Protein AF-A0A661Y245-F1 (afdb_monomer_lite)

Secondary structure (DSSP, 8-state):
---SS--HHHHHHHHHHHHHHHHHHHHTSPPPHHHHHHHHHHTGGGG----EEEEEEEEE-TTT-S-HHHHHHHHHHH-TT--HHHHHTTSB--SS-SEEEEEEHHHHHHHH-TTTGGGGTTPPSSSEEEEEEETTEEEEEEE-

pLDDT: mean 86.68, std 11.46, range [46.47, 98.06]

Radius of gyration: 24.62 Å; chains: 1; bounding box: 46×32×72 Å

Foldseek 3Di:
DPPPPDDPVVVVVVVVVVVVVVVVVVVVDDDDVVSVVVVCVVVVVVVPLPDWFKKFKAFQAVVVDVARQVLVVVLCVVCWQDDSVRCNVSGDDDPDDRTDDRHGLCRVCVVWNNCQVVLVPPDDAQTWDDQGQTPGGGMIMHTD

Sequence (144 aa):
MNLDHNDEIIKRRLAQKMKFLSNDIASLKEPTDEELRNYFKDHSEKYLTIYSYSLYQITFSPDKRENTFNDAVETLKRYPTASFEEMKDKGDKFPFSYFFDDVSANELGLQLVSKFPDALLNKEVNKWIGPIPSGFGHHLVYIT

Structure (mmCIF, N/CA/C/O backbone):
data_AF-A0A661Y245-F1
#
_entry.id   AF-A0A661Y245-F1
#
loop_
_atom_site.group_PDB
_atom_site.id
_atom_site.type_symbol
_atom_site.label_atom_id
_atom_site.label_alt_id
_atom_site.label_comp_id
_atom_site.label_asym_id
_atom_site.label_entity_id
_atom_site.label_seq_id
_atom_site.pdbx_PDB_ins_code
_atom_site.Cartn_x
_atom_site.Cartn_y
_atom_site.Cartn_z
_atom_site.occupancy
_atom_site.B_iso_or_equiv
_atom_site.auth_seq_id
_atom_site.auth_comp_id
_atom_site.auth_asym_id
_atom_site.auth_atom_id
_atom_site.pdbx_PDB_model_num
ATOM 1 N N . MET A 1 1 ? 26.135 -20.094 53.181 1.00 46.47 1 MET A N 1
ATOM 2 C CA . MET A 1 1 ? 26.087 -19.716 51.752 1.00 46.47 1 MET A CA 1
ATOM 3 C C . MET A 1 1 ? 24.768 -18.982 51.532 1.00 46.47 1 MET A C 1
ATOM 5 O O . MET A 1 1 ? 23.725 -19.617 51.602 1.00 46.47 1 MET A O 1
ATOM 9 N N . ASN A 1 2 ? 24.818 -17.649 51.410 1.00 49.22 2 ASN A N 1
ATOM 10 C CA . ASN A 1 2 ? 23.664 -16.741 51.278 1.00 49.22 2 ASN A CA 1
ATOM 11 C C . ASN A 1 2 ? 23.065 -16.819 49.864 1.00 49.22 2 ASN A C 1
ATOM 13 O O . ASN A 1 2 ? 23.409 -16.014 49.005 1.00 49.22 2 ASN A O 1
ATOM 17 N N . LEU A 1 3 ? 22.199 -17.801 49.618 1.00 54.25 3 LEU A N 1
ATOM 18 C CA . LEU A 1 3 ? 21.499 -17.975 48.336 1.00 54.25 3 LEU A CA 1
ATOM 19 C C . LEU A 1 3 ? 20.148 -17.234 48.264 1.00 54.25 3 LEU A C 1
ATOM 21 O O . LEU A 1 3 ? 19.485 -17.310 47.237 1.00 54.25 3 LEU A O 1
ATOM 25 N N . ASP A 1 4 ? 19.727 -16.529 49.323 1.00 56.44 4 ASP A N 1
ATOM 26 C CA . ASP A 1 4 ? 18.428 -15.829 49.362 1.00 56.44 4 ASP A CA 1
ATOM 27 C C . ASP A 1 4 ? 18.495 -14.349 48.931 1.00 56.44 4 ASP A C 1
ATOM 29 O O . ASP A 1 4 ? 17.464 -13.705 48.731 1.00 56.44 4 ASP A O 1
ATOM 33 N N . HIS A 1 5 ? 19.698 -13.800 48.742 1.00 53.19 5 HIS A N 1
ATOM 34 C CA . HIS A 1 5 ? 19.871 -12.418 48.321 1.00 53.19 5 HIS A CA 1
ATOM 35 C C . HIS A 1 5 ? 19.848 -12.348 46.792 1.00 53.19 5 HIS A C 1
ATOM 37 O O . HIS A 1 5 ? 20.787 -12.772 46.123 1.00 53.19 5 HIS A O 1
ATOM 43 N N . ASN A 1 6 ? 18.813 -11.698 46.251 1.00 55.75 6 ASN A N 1
ATOM 44 C CA . ASN A 1 6 ? 18.769 -11.187 44.875 1.00 55.75 6 ASN A CA 1
ATOM 45 C C . ASN A 1 6 ? 18.371 -12.163 43.744 1.00 55.75 6 ASN A C 1
ATOM 47 O O . ASN A 1 6 ? 18.755 -11.942 42.598 1.00 55.75 6 ASN A O 1
ATOM 51 N N . ASP A 1 7 ? 17.533 -13.170 44.009 1.00 73.56 7 ASP A N 1
ATOM 52 C CA . ASP A 1 7 ? 16.988 -14.015 42.934 1.00 73.56 7 ASP A CA 1
ATOM 53 C C . ASP A 1 7 ? 15.987 -13.233 42.048 1.00 73.56 7 ASP A C 1
ATOM 55 O O . ASP A 1 7 ? 14.835 -12.965 42.420 1.00 73.56 7 ASP A O 1
ATOM 59 N N . GLU A 1 8 ? 16.438 -12.841 40.853 1.00 75.69 8 GLU A N 1
ATOM 60 C CA . GLU A 1 8 ? 15.633 -12.147 39.841 1.00 75.69 8 GLU A CA 1
ATOM 61 C C . GLU A 1 8 ? 14.379 -12.928 39.434 1.00 75.69 8 GLU A C 1
ATOM 63 O O . GLU A 1 8 ? 13.351 -12.323 39.117 1.00 75.69 8 GLU A O 1
ATOM 68 N N . ILE A 1 9 ? 14.416 -14.264 39.472 1.00 75.94 9 ILE A N 1
ATOM 69 C CA . ILE A 1 9 ? 13.267 -15.098 39.115 1.00 75.94 9 ILE A CA 1
ATOM 70 C C . ILE A 1 9 ? 12.167 -14.934 40.163 1.00 75.94 9 ILE A C 1
ATOM 72 O O . ILE A 1 9 ? 10.995 -14.798 39.796 1.00 75.94 9 ILE A O 1
ATOM 76 N N . ILE A 1 10 ? 12.524 -14.890 41.451 1.00 78.56 10 ILE A N 1
ATOM 77 C CA . ILE A 1 10 ? 11.566 -14.658 42.541 1.00 78.56 10 ILE A CA 1
ATOM 78 C C . ILE A 1 10 ? 10.982 -13.246 42.447 1.00 78.56 10 ILE A C 1
ATOM 80 O O . ILE A 1 10 ? 9.759 -13.094 42.495 1.00 78.56 10 ILE A O 1
ATOM 84 N N . LYS A 1 11 ? 11.813 -12.222 42.214 1.00 78.81 11 LYS A N 1
ATOM 85 C CA . LYS A 1 11 ? 11.337 -10.838 42.028 1.00 78.81 11 LYS A CA 1
ATOM 86 C C . LYS A 1 11 ? 10.386 -10.707 40.838 1.00 78.81 11 LYS A C 1
ATOM 88 O O . LYS A 1 11 ? 9.326 -10.096 40.965 1.00 78.81 11 LYS A O 1
ATOM 93 N N . ARG A 1 12 ? 10.710 -11.331 39.701 1.00 80.75 12 ARG A N 1
ATOM 94 C CA . ARG A 1 12 ? 9.860 -11.333 38.499 1.00 80.75 12 ARG A CA 1
ATOM 95 C C . ARG A 1 12 ? 8.518 -12.022 38.746 1.00 80.75 12 ARG A C 1
ATOM 97 O O . ARG A 1 12 ? 7.485 -11.504 38.327 1.00 80.75 12 ARG A O 1
ATOM 104 N N . ARG A 1 13 ? 8.515 -13.163 39.443 1.00 81.88 13 ARG A N 1
ATOM 105 C CA . ARG A 1 13 ? 7.282 -13.891 39.797 1.00 81.88 13 ARG A CA 1
ATOM 106 C C . ARG A 1 13 ? 6.415 -13.106 40.781 1.00 81.88 13 ARG A C 1
ATOM 108 O O . ARG A 1 13 ? 5.196 -13.085 40.626 1.00 81.88 13 ARG A O 1
ATOM 115 N N . LEU A 1 14 ? 7.027 -12.433 41.755 1.00 81.56 14 LEU A N 1
ATOM 116 C CA . LEU A 1 14 ? 6.317 -11.570 42.698 1.00 81.56 14 LEU A CA 1
ATOM 117 C C . LEU A 1 14 ? 5.690 -10.364 41.982 1.00 81.56 14 LEU A C 1
ATOM 119 O O . LEU A 1 14 ? 4.509 -10.088 42.174 1.00 81.56 14 LEU A O 1
ATOM 123 N N . ALA A 1 15 ? 6.443 -9.707 41.094 1.00 80.56 15 ALA A N 1
ATOM 124 C CA . ALA A 1 15 ? 5.947 -8.604 40.275 1.00 80.56 15 ALA A CA 1
ATOM 125 C C . ALA A 1 15 ? 4.798 -9.040 39.348 1.00 80.56 15 ALA A C 1
ATOM 127 O O . ALA A 1 15 ? 3.801 -8.332 39.237 1.00 80.56 15 ALA A O 1
ATOM 128 N N . GLN A 1 16 ? 4.888 -10.224 38.729 1.00 78.94 16 GLN A N 1
ATOM 129 C CA . GLN A 1 16 ? 3.791 -10.789 37.935 1.00 78.94 16 GLN A CA 1
ATOM 130 C C . GLN A 1 16 ? 2.535 -11.049 38.775 1.00 78.94 16 GLN A C 1
ATOM 132 O O . GLN A 1 16 ? 1.448 -10.670 38.348 1.00 78.94 16 GLN A O 1
ATOM 137 N N . LYS A 1 17 ? 2.666 -11.643 39.971 1.00 82.88 17 LYS A N 1
ATOM 138 C CA . LYS A 1 17 ? 1.527 -11.854 40.881 1.00 82.88 17 LYS A CA 1
ATOM 139 C C . LYS A 1 17 ? 0.899 -10.538 41.337 1.00 82.88 17 LYS A C 1
ATOM 141 O O . LYS A 1 17 ? -0.321 -10.428 41.335 1.00 82.88 17 LYS A O 1
ATOM 146 N N . MET A 1 18 ? 1.710 -9.538 41.684 1.00 79.88 18 MET 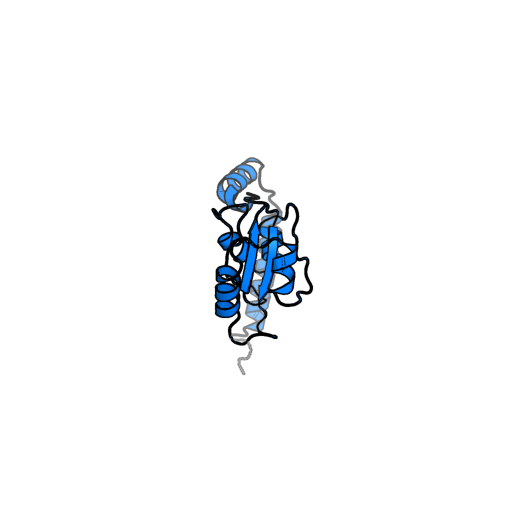A N 1
ATOM 147 C CA . MET A 1 18 ? 1.201 -8.204 42.018 1.00 79.88 18 MET A CA 1
ATOM 148 C C . MET A 1 18 ? 0.481 -7.555 40.836 1.00 79.88 18 MET A C 1
ATOM 150 O O . MET A 1 18 ? -0.588 -6.987 41.023 1.00 79.88 18 MET A O 1
ATOM 154 N N . LYS A 1 19 ? 1.017 -7.679 39.616 1.00 76.75 19 LYS A N 1
ATOM 155 C CA . LYS A 1 19 ? 0.364 -7.165 38.406 1.00 76.75 19 LYS A CA 1
ATOM 156 C C . LYS A 1 19 ? -0.977 -7.855 38.146 1.00 76.75 19 LYS A C 1
ATOM 158 O O . LYS A 1 19 ? -1.932 -7.186 37.776 1.00 76.75 19 LYS A O 1
ATOM 163 N N . PHE A 1 20 ? -1.061 -9.164 38.384 1.00 76.25 20 PHE A N 1
ATOM 164 C CA . PHE A 1 20 ? -2.303 -9.928 38.255 1.00 76.25 20 PHE A CA 1
ATOM 165 C C . PHE A 1 20 ? -3.366 -9.443 39.251 1.00 76.25 20 PHE A C 1
ATOM 167 O O . PHE A 1 20 ? -4.451 -9.049 38.843 1.00 76.25 20 PHE A O 1
ATOM 174 N N . LEU A 1 21 ? -3.009 -9.346 40.536 1.00 75.12 21 LEU A N 1
ATOM 175 C CA . LEU A 1 21 ? -3.901 -8.827 41.580 1.00 75.12 21 LEU A CA 1
ATOM 176 C C . LEU A 1 21 ? -4.330 -7.378 41.311 1.00 75.12 21 LEU A C 1
ATOM 178 O O . LEU A 1 21 ? -5.482 -7.025 41.529 1.00 75.12 21 LEU A O 1
ATOM 182 N N . SER A 1 22 ? -3.422 -6.535 40.814 1.00 71.12 22 SER A N 1
ATOM 183 C CA . SER A 1 22 ? -3.739 -5.150 40.457 1.00 71.12 22 SER A CA 1
ATOM 184 C C . SER A 1 22 ? -4.713 -5.058 39.282 1.00 71.12 22 SER A C 1
ATOM 186 O O . SER A 1 22 ? -5.572 -4.181 39.294 1.00 71.12 22 SER A O 1
ATOM 188 N N . ASN A 1 23 ? -4.585 -5.930 38.278 1.00 66.75 23 ASN A N 1
ATOM 189 C CA . ASN A 1 23 ? -5.503 -5.971 37.140 1.00 66.75 23 ASN A CA 1
ATOM 190 C C . ASN A 1 23 ? -6.899 -6.448 37.569 1.00 66.75 23 ASN A C 1
ATOM 192 O O . ASN A 1 23 ? -7.888 -5.837 37.171 1.00 66.75 23 ASN A O 1
ATOM 196 N N . ASP A 1 24 ? -6.978 -7.468 38.430 1.00 67.62 24 ASP A N 1
ATOM 197 C CA . ASP A 1 24 ? -8.249 -7.958 38.977 1.00 67.62 24 ASP A CA 1
ATOM 198 C C . ASP A 1 24 ? -8.937 -6.881 39.830 1.00 67.62 24 ASP A C 1
ATOM 200 O O . ASP A 1 24 ? -10.134 -6.642 39.688 1.00 67.62 24 ASP A O 1
ATOM 204 N N . ILE A 1 25 ? -8.180 -6.152 40.659 1.00 66.19 25 ILE A N 1
ATOM 205 C CA . ILE A 1 25 ? -8.728 -5.053 41.467 1.00 66.19 25 ILE A CA 1
ATOM 206 C C . ILE A 1 25 ? -9.183 -3.880 40.590 1.00 66.19 25 ILE A C 1
ATOM 208 O O . ILE A 1 25 ? -10.230 -3.294 40.853 1.00 66.19 25 ILE A O 1
ATOM 212 N N . ALA A 1 26 ? -8.438 -3.547 39.534 1.00 63.06 26 ALA A N 1
ATOM 213 C CA . ALA A 1 26 ? -8.845 -2.518 38.579 1.00 63.06 26 ALA A CA 1
ATOM 214 C C . ALA A 1 26 ? -10.128 -2.906 37.822 1.00 63.06 26 ALA A C 1
ATOM 216 O O . ALA A 1 26 ? -10.925 -2.032 37.498 1.00 63.06 26 ALA A O 1
ATOM 217 N N . SER A 1 27 ? -10.357 -4.204 37.593 1.00 63.44 27 SER A N 1
ATOM 218 C CA . SER A 1 27 ? -11.567 -4.714 36.934 1.00 63.44 27 SER A CA 1
ATOM 219 C C . SER A 1 27 ? -12.818 -4.732 37.825 1.00 63.44 27 SER A C 1
ATOM 221 O O . SER A 1 27 ? -13.923 -4.845 37.307 1.00 63.44 27 SER A O 1
ATOM 223 N N . LEU A 1 28 ? -12.675 -4.575 39.150 1.00 65.56 28 LEU A N 1
ATOM 224 C CA . LEU A 1 28 ? -13.811 -4.516 40.086 1.00 65.56 28 LEU A CA 1
ATOM 225 C C . LEU A 1 28 ? -14.632 -3.227 39.958 1.00 65.56 28 LEU A C 1
ATOM 227 O O . LEU A 1 28 ? -15.782 -3.192 40.395 1.00 65.56 28 LEU A O 1
ATOM 231 N N . LYS A 1 29 ? -14.044 -2.160 39.406 1.00 77.06 29 LYS A N 1
ATOM 232 C CA . LYS A 1 29 ? -14.738 -0.899 39.152 1.00 77.06 29 LYS A CA 1
ATOM 233 C C . LYS A 1 29 ? -14.900 -0.735 37.649 1.00 77.06 29 LYS A C 1
ATOM 235 O O . LYS A 1 29 ? -13.968 -0.312 36.968 1.00 77.06 29 LYS A O 1
ATOM 240 N N . GLU A 1 30 ? -16.087 -1.053 37.148 1.00 82.31 30 GLU A N 1
ATOM 241 C CA . GLU A 1 30 ? -16.416 -0.748 35.761 1.00 82.31 30 GLU A CA 1
ATOM 242 C C . GLU A 1 30 ? -16.347 0.771 35.527 1.00 82.31 30 GLU A C 1
ATOM 244 O O . GLU A 1 30 ? -16.798 1.546 36.383 1.00 82.31 30 GLU A O 1
ATOM 249 N N . PRO A 1 31 ? -15.760 1.219 34.403 1.00 84.06 31 PRO A N 1
ATOM 250 C CA . PRO A 1 31 ? -15.785 2.621 34.028 1.00 84.06 31 PRO A CA 1
ATOM 251 C C . PRO A 1 31 ? -17.228 3.096 33.878 1.00 84.06 31 PRO A C 1
ATOM 253 O O . PRO A 1 31 ? -18.072 2.407 33.310 1.00 84.06 31 PRO A O 1
ATOM 256 N N . THR A 1 32 ? -17.503 4.299 34.353 1.00 92.12 32 THR A N 1
ATOM 257 C CA . THR A 1 32 ? -18.782 4.962 34.109 1.00 92.12 32 THR A CA 1
ATOM 258 C C . THR A 1 32 ? -18.917 5.345 32.638 1.00 92.12 32 THR A C 1
ATOM 260 O O . THR A 1 32 ? -17.926 5.592 31.947 1.00 92.12 32 THR A O 1
ATOM 263 N N . ASP A 1 33 ? -20.151 5.504 32.160 1.00 89.00 33 ASP A N 1
ATOM 264 C CA . ASP A 1 33 ? -20.383 5.962 30.787 1.00 89.00 33 ASP A CA 1
ATOM 265 C C . ASP A 1 33 ? -19.726 7.322 30.492 1.00 89.00 33 ASP A C 1
ATOM 267 O O . ASP A 1 33 ? -19.384 7.620 29.350 1.00 89.00 33 ASP A O 1
ATOM 271 N N . GLU A 1 34 ? -19.567 8.180 31.504 1.00 93.19 34 GLU A N 1
ATOM 272 C CA . GLU A 1 34 ? -18.890 9.469 31.357 1.00 93.19 34 GLU A CA 1
ATOM 273 C C . GLU A 1 34 ? -17.383 9.299 31.147 1.00 93.19 34 GLU A C 1
ATOM 275 O O . GLU A 1 34 ? -16.824 9.903 30.230 1.00 93.19 34 GLU A O 1
ATOM 280 N N . GLU A 1 35 ? -16.742 8.421 31.922 1.00 91.38 35 GLU A N 1
ATOM 281 C CA . GLU A 1 35 ? -15.337 8.049 31.728 1.00 91.38 35 GLU A CA 1
ATOM 282 C C . GLU A 1 35 ? -15.122 7.410 30.347 1.00 91.38 35 GLU A C 1
ATOM 284 O O . GLU A 1 35 ? -14.162 7.758 29.658 1.00 91.38 35 GLU A O 1
ATOM 289 N N . LEU A 1 36 ? -16.046 6.556 29.891 1.00 89.56 36 LEU A N 1
ATOM 290 C CA . LEU A 1 36 ? -16.002 5.963 28.550 1.00 89.56 36 LEU A CA 1
ATOM 291 C C . LEU A 1 36 ? -16.141 7.015 27.444 1.00 89.56 36 LEU A C 1
ATOM 293 O O . LEU A 1 36 ? -15.372 6.997 26.483 1.00 89.56 36 LEU A O 1
ATOM 297 N N . ARG A 1 37 ? -17.085 7.956 27.571 1.00 89.06 37 ARG A N 1
ATOM 298 C CA . ARG A 1 37 ? -17.272 9.042 26.591 1.00 89.06 37 ARG A CA 1
ATOM 299 C C . ARG A 1 37 ? -16.057 9.962 26.516 1.00 89.06 37 ARG A C 1
ATOM 301 O O . ARG A 1 37 ? -15.642 10.316 25.412 1.00 89.06 37 ARG A O 1
ATOM 308 N N . ASN A 1 38 ? -15.477 10.325 27.659 1.00 93.69 38 ASN A N 1
ATOM 309 C CA . ASN A 1 38 ? -14.269 11.147 27.709 1.00 93.69 38 ASN A CA 1
ATOM 310 C C . ASN A 1 38 ? -13.082 10.403 27.088 1.00 93.69 38 ASN A C 1
ATOM 312 O O . ASN A 1 38 ? -12.424 10.941 26.203 1.00 93.69 38 ASN A O 1
ATOM 316 N N . TYR A 1 39 ? -12.885 9.128 27.441 1.00 90.88 39 TYR A N 1
ATOM 317 C CA . TYR A 1 39 ? -11.836 8.303 26.842 1.00 90.88 39 TYR A CA 1
ATOM 318 C C . TYR A 1 39 ? -12.003 8.160 25.326 1.00 90.88 39 TYR A C 1
ATOM 320 O O . TYR A 1 39 ? -11.025 8.282 24.590 1.00 90.88 39 TYR A O 1
ATOM 328 N N . PHE A 1 40 ? -13.227 7.923 24.847 1.00 83.50 40 PHE A N 1
ATOM 329 C CA . PHE A 1 40 ? -13.528 7.847 23.419 1.00 83.50 40 PHE A CA 1
ATOM 330 C C . PHE A 1 40 ? -13.192 9.157 22.703 1.00 83.50 40 PHE A C 1
ATOM 332 O O . PHE A 1 40 ? -12.562 9.129 21.650 1.00 83.50 40 PHE A O 1
ATOM 339 N N . LYS A 1 41 ? -13.563 10.303 23.282 1.00 86.19 41 LYS A N 1
ATOM 340 C CA . LYS A 1 41 ? -13.264 11.621 22.712 1.00 86.19 41 LYS A CA 1
ATOM 341 C C . LYS A 1 41 ? -11.756 11.883 22.654 1.00 86.19 41 LYS A C 1
ATOM 343 O O . LYS A 1 41 ? -11.251 12.249 21.591 1.00 86.19 41 LYS A O 1
ATOM 348 N N . ASP A 1 42 ? -11.052 11.620 23.752 1.00 91.81 42 ASP A N 1
ATOM 349 C CA . ASP A 1 42 ? -9.607 11.841 23.897 1.00 91.81 42 ASP A CA 1
ATOM 350 C C . ASP A 1 42 ? -8.767 10.908 23.010 1.00 91.81 42 ASP A C 1
ATOM 352 O O . ASP A 1 42 ? -7.614 11.201 22.705 1.00 91.81 42 ASP A O 1
ATOM 356 N N . HIS A 1 43 ? -9.347 9.791 22.565 1.00 85.19 43 HIS A N 1
ATOM 357 C CA . HIS A 1 43 ? -8.695 8.804 21.703 1.00 85.19 43 HIS A CA 1
ATOM 358 C C . HIS A 1 43 ? -9.422 8.602 20.375 1.00 85.19 43 HIS A C 1
ATOM 360 O O . HIS A 1 43 ? -9.230 7.573 19.729 1.00 85.19 43 HIS A O 1
ATOM 366 N N . SER A 1 44 ? -10.250 9.563 19.967 1.00 75.00 44 SER A N 1
ATOM 367 C CA . SER A 1 44 ? -11.091 9.472 18.768 1.00 75.00 44 SER A CA 1
ATOM 368 C C . SER A 1 44 ? -10.289 9.105 17.517 1.00 75.00 44 SER A C 1
ATOM 370 O O . SER A 1 44 ? -10.738 8.276 16.731 1.00 75.00 44 SER A O 1
ATOM 372 N N . GLU A 1 45 ? -9.056 9.603 17.401 1.00 70.56 45 GLU A N 1
ATOM 373 C CA . GLU A 1 45 ? -8.102 9.277 16.332 1.00 70.56 45 GLU A CA 1
ATOM 374 C C . GLU A 1 45 ? -7.829 7.771 16.170 1.00 70.56 45 GLU A C 1
ATOM 376 O O . GLU A 1 45 ? -7.621 7.306 15.053 1.00 70.56 45 GLU A O 1
ATOM 381 N N . LYS A 1 46 ? -7.882 6.980 17.254 1.00 70.62 46 LYS A N 1
ATOM 382 C CA . LYS A 1 46 ? -7.685 5.516 17.212 1.00 70.62 46 LYS A CA 1
ATOM 383 C C . LYS A 1 46 ? -8.872 4.764 16.607 1.00 70.62 46 LYS A C 1
ATOM 385 O O . LYS A 1 46 ? -8.738 3.587 16.283 1.00 70.62 46 LYS A O 1
ATOM 390 N N . TYR A 1 47 ? -10.025 5.420 16.505 1.00 68.06 47 TYR A N 1
ATOM 391 C CA . TYR A 1 47 ? -11.288 4.829 16.062 1.00 68.06 47 TYR A CA 1
ATOM 392 C C . TYR A 1 47 ? -11.751 5.366 14.704 1.00 68.06 47 TYR A C 1
ATOM 394 O O . TYR A 1 47 ? -12.785 4.938 14.193 1.00 68.06 47 TYR A O 1
ATOM 402 N N . LEU A 1 48 ? -11.002 6.288 14.098 1.00 66.31 48 LEU A N 1
ATOM 403 C CA . LEU A 1 48 ? -11.281 6.749 12.746 1.00 66.31 48 LEU A CA 1
ATOM 404 C C . LEU A 1 48 ? -10.885 5.650 11.746 1.00 66.31 48 LEU A C 1
ATOM 406 O O . LEU A 1 48 ? -9.732 5.227 11.689 1.00 66.31 48 LEU A O 1
ATOM 410 N N . THR A 1 49 ? -11.835 5.192 10.926 1.00 60.25 49 THR A N 1
ATOM 411 C CA . THR A 1 49 ? -11.533 4.350 9.753 1.00 60.25 49 THR A CA 1
ATOM 412 C C . THR A 1 49 ? -11.261 5.295 8.592 1.00 60.25 49 THR A C 1
ATOM 414 O O . THR A 1 49 ? -12.182 5.714 7.902 1.00 60.25 49 THR A O 1
ATOM 417 N N . ILE A 1 50 ? -10.019 5.770 8.487 1.00 67.50 50 ILE A N 1
ATOM 418 C CA . ILE A 1 50 ? -9.785 7.069 7.838 1.00 67.50 50 ILE A CA 1
ATOM 419 C C . ILE A 1 50 ? -9.923 7.003 6.307 1.00 67.50 50 ILE A C 1
ATOM 421 O O . ILE A 1 50 ? -10.406 7.965 5.722 1.00 67.50 50 ILE A O 1
ATOM 425 N N . TYR A 1 51 ? -9.572 5.882 5.659 1.00 79.00 51 TYR A N 1
ATOM 426 C CA . TYR A 1 51 ? -9.622 5.748 4.194 1.00 79.00 51 TYR A CA 1
ATOM 427 C C . TYR A 1 51 ? -9.863 4.294 3.757 1.00 79.00 51 TYR A C 1
ATOM 429 O O . TYR A 1 51 ? -9.260 3.375 4.325 1.00 79.00 51 TYR A O 1
ATOM 437 N N . SER A 1 52 ? -10.705 4.096 2.740 1.00 89.88 52 SER A N 1
ATOM 438 C CA . SER A 1 52 ? -10.738 2.876 1.926 1.00 89.88 52 SER A CA 1
ATOM 439 C C . SER A 1 52 ? -10.216 3.170 0.519 1.00 89.88 52 SER A C 1
ATOM 441 O O . SER A 1 52 ? -10.195 4.323 0.081 1.00 89.88 52 SER A O 1
ATOM 443 N N . TYR A 1 53 ? -9.725 2.135 -0.160 1.00 91.69 53 TYR A N 1
ATOM 444 C CA . TYR A 1 53 ? -9.138 2.245 -1.488 1.00 91.69 53 TYR A CA 1
ATOM 445 C C . TYR A 1 53 ? -9.667 1.141 -2.399 1.00 91.69 53 TYR A C 1
ATOM 447 O O . TYR A 1 53 ? -9.619 -0.034 -2.036 1.00 91.69 53 TYR A O 1
ATOM 455 N N . SER A 1 54 ? -10.055 1.510 -3.617 1.00 94.44 54 SER A N 1
ATOM 456 C CA . SER A 1 54 ? -10.055 0.583 -4.747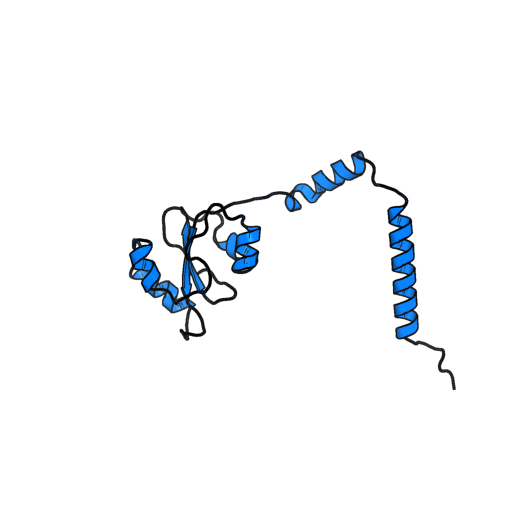 1.00 94.44 54 SER A CA 1
ATOM 457 C C . SER A 1 54 ? -8.816 0.876 -5.588 1.00 94.44 54 SER A C 1
ATOM 459 O O . SER A 1 54 ? -8.560 2.019 -5.974 1.00 94.44 54 SER A O 1
ATOM 461 N N . LEU A 1 55 ? -7.967 -0.131 -5.786 1.00 95.31 55 LEU A N 1
ATOM 462 C CA . LEU A 1 55 ? -6.699 0.054 -6.487 1.00 95.31 55 LEU A CA 1
ATOM 463 C C . LEU A 1 55 ? -6.236 -1.203 -7.208 1.00 95.31 55 LEU A C 1
ATOM 465 O O . LEU A 1 55 ? -6.515 -2.329 -6.798 1.00 95.31 55 LEU A O 1
ATOM 469 N N . TYR A 1 56 ? -5.435 -0.991 -8.245 1.00 95.94 56 TYR A N 1
ATOM 470 C CA . TYR A 1 56 ? -4.609 -2.022 -8.854 1.00 95.94 56 TYR A CA 1
ATOM 471 C C . TYR A 1 56 ? -3.164 -1.872 -8.402 1.00 95.94 56 TYR A C 1
ATOM 473 O O . TYR A 1 56 ? -2.696 -0.758 -8.180 1.00 95.94 56 TYR A O 1
ATOM 481 N N . GLN A 1 57 ? -2.429 -2.975 -8.313 1.00 95.25 57 GLN A N 1
ATOM 482 C CA . GLN A 1 57 ? -1.001 -2.955 -8.028 1.00 95.25 57 GLN A CA 1
ATOM 483 C C . GLN A 1 57 ? -0.241 -3.953 -8.890 1.00 95.25 57 GLN A C 1
ATOM 485 O O . GLN A 1 57 ? -0.750 -5.024 -9.209 1.00 95.25 57 GLN A O 1
ATOM 490 N N . ILE A 1 58 ? 1.004 -3.619 -9.211 1.00 96.62 58 ILE A N 1
ATOM 491 C CA . ILE A 1 58 ? 2.006 -4.575 -9.682 1.00 96.62 58 ILE A CA 1
ATOM 492 C C . ILE A 1 58 ? 3.246 -4.488 -8.796 1.00 96.62 58 ILE A C 1
ATOM 494 O O . ILE A 1 58 ? 3.568 -3.422 -8.270 1.00 96.62 58 ILE A O 1
ATOM 498 N N . THR A 1 59 ? 3.949 -5.607 -8.634 1.00 96.62 59 THR A N 1
ATOM 499 C CA . THR A 1 59 ? 5.082 -5.725 -7.705 1.00 96.62 59 THR A CA 1
ATOM 500 C C . THR A 1 59 ? 6.411 -5.883 -8.443 1.00 96.62 59 THR A C 1
ATOM 502 O O . THR A 1 59 ? 6.482 -6.498 -9.506 1.00 96.62 59 THR A O 1
ATOM 505 N N . PHE A 1 60 ? 7.476 -5.364 -7.843 1.00 97.31 60 PHE A N 1
ATOM 506 C CA . PHE A 1 60 ? 8.868 -5.560 -8.216 1.00 97.31 60 PHE A CA 1
ATOM 507 C C . PHE A 1 60 ? 9.575 -6.231 -7.045 1.00 97.31 60 PHE A C 1
ATOM 509 O O . PHE A 1 60 ? 9.845 -5.583 -6.034 1.00 97.31 60 PHE A O 1
ATOM 516 N N . SER A 1 61 ? 9.817 -7.537 -7.179 1.00 95.88 61 SER A N 1
ATOM 517 C CA . SER A 1 61 ? 10.280 -8.416 -6.109 1.00 95.88 61 SER A CA 1
ATOM 518 C C . SER A 1 61 ? 11.803 -8.553 -6.093 1.00 95.88 61 SER A C 1
ATOM 520 O O . SER A 1 61 ? 12.410 -8.780 -7.148 1.00 95.88 61 SER A O 1
ATOM 522 N N . PRO A 1 62 ? 12.439 -8.489 -4.907 1.00 95.06 62 PRO A N 1
ATOM 523 C CA . PRO A 1 62 ? 13.877 -8.707 -4.776 1.00 95.06 62 PRO A CA 1
ATOM 524 C C . PRO A 1 62 ? 14.297 -10.138 -5.155 1.00 95.06 62 PRO A C 1
ATOM 526 O O . PRO A 1 62 ? 15.459 -10.361 -5.475 1.00 95.06 62 PRO A O 1
ATOM 529 N N . ASP A 1 63 ? 13.365 -11.098 -5.202 1.00 93.00 63 ASP A N 1
ATOM 530 C CA . ASP A 1 63 ? 13.645 -12.476 -5.637 1.00 93.00 63 ASP A CA 1
ATOM 531 C C . ASP A 1 63 ? 13.933 -12.582 -7.144 1.00 93.00 63 ASP A C 1
ATOM 533 O O . ASP A 1 63 ? 14.460 -13.591 -7.621 1.00 93.00 63 ASP A O 1
ATOM 537 N N . LYS A 1 64 ? 13.513 -11.576 -7.921 1.00 93.31 64 LYS A N 1
ATOM 538 C CA . LYS A 1 64 ? 13.640 -11.543 -9.387 1.00 93.31 64 LYS A CA 1
ATOM 539 C C . LYS A 1 64 ? 14.542 -10.427 -9.885 1.00 93.31 64 LYS A C 1
ATOM 541 O O . LYS A 1 64 ? 14.971 -10.481 -11.037 1.00 93.31 64 LYS A O 1
ATOM 546 N N . ARG A 1 65 ? 14.787 -9.413 -9.058 1.00 95.00 65 ARG A N 1
ATOM 547 C CA . ARG A 1 65 ? 15.369 -8.139 -9.476 1.00 95.00 65 ARG A CA 1
ATOM 548 C C . ARG A 1 65 ? 16.373 -7.647 -8.447 1.00 95.00 65 ARG A C 1
ATOM 550 O O . ARG A 1 65 ? 16.067 -7.580 -7.262 1.00 95.00 65 ARG A O 1
ATOM 557 N N . GLU A 1 66 ? 17.548 -7.234 -8.915 1.00 94.19 66 GLU A N 1
ATOM 558 C CA . GLU A 1 66 ? 18.588 -6.658 -8.053 1.00 94.19 66 GLU A CA 1
ATOM 559 C C . GLU A 1 66 ? 18.204 -5.260 -7.548 1.00 94.19 66 GLU A C 1
ATOM 561 O O . GLU A 1 66 ? 18.486 -4.910 -6.403 1.00 94.19 66 GLU A O 1
ATOM 566 N N . ASN A 1 67 ? 17.533 -4.458 -8.385 1.00 96.56 67 ASN A N 1
ATOM 567 C CA . ASN A 1 67 ? 17.129 -3.095 -8.050 1.00 96.56 67 ASN A CA 1
ATOM 568 C C . ASN A 1 67 ? 15.647 -2.856 -8.358 1.00 96.56 67 ASN A C 1
ATOM 570 O O . ASN A 1 67 ? 15.272 -2.191 -9.324 1.00 96.56 67 ASN A O 1
ATOM 574 N N . THR A 1 68 ? 14.801 -3.376 -7.471 1.00 97.38 68 THR A N 1
ATOM 575 C CA . THR A 1 68 ? 13.338 -3.273 -7.562 1.00 97.38 68 THR A CA 1
ATOM 576 C C . THR A 1 68 ? 12.830 -1.833 -7.665 1.00 97.38 68 THR A C 1
ATOM 578 O O . THR A 1 68 ? 11.853 -1.582 -8.366 1.00 97.38 68 THR A O 1
ATOM 581 N N . PHE A 1 69 ? 13.498 -0.877 -7.009 1.00 97.62 69 PHE A N 1
ATOM 582 C CA . PHE A 1 69 ? 13.142 0.540 -7.086 1.00 97.62 69 PHE A CA 1
ATOM 583 C C . PHE A 1 69 ? 13.364 1.092 -8.496 1.00 97.62 69 PHE A C 1
ATOM 585 O O . PHE A 1 69 ? 12.455 1.676 -9.085 1.00 97.62 69 PHE A O 1
ATOM 592 N N . ASN A 1 70 ? 14.566 0.902 -9.049 1.00 98.00 70 ASN A N 1
ATOM 593 C CA . ASN A 1 70 ? 14.909 1.435 -10.363 1.00 98.00 70 ASN A CA 1
ATOM 594 C C . ASN A 1 70 ? 14.067 0.792 -11.472 1.00 98.00 70 ASN A C 1
ATOM 596 O O . ASN A 1 70 ? 13.586 1.496 -12.356 1.00 98.00 70 ASN A O 1
ATOM 600 N N . ASP A 1 71 ? 13.819 -0.515 -11.386 1.00 97.69 71 ASP A N 1
ATOM 601 C CA . ASP A 1 71 ? 12.977 -1.224 -12.352 1.00 97.69 71 ASP A CA 1
ATOM 602 C C . ASP A 1 71 ? 11.533 -0.700 -12.347 1.00 97.69 71 ASP A C 1
ATOM 604 O O . ASP A 1 71 ? 10.930 -0.513 -13.410 1.00 97.69 71 ASP A O 1
ATOM 608 N N . ALA A 1 72 ? 10.990 -0.388 -11.166 1.00 97.56 72 ALA A N 1
ATOM 609 C CA . ALA A 1 72 ? 9.676 0.231 -11.034 1.00 97.56 72 ALA A CA 1
ATOM 610 C C . ALA A 1 72 ? 9.645 1.650 -11.629 1.00 97.56 72 ALA A C 1
ATOM 612 O O . ALA A 1 72 ? 8.722 1.985 -12.373 1.00 97.56 72 ALA A O 1
ATOM 613 N N . VAL A 1 73 ? 10.668 2.472 -11.366 1.00 98.06 73 VAL A N 1
ATOM 614 C CA . VAL A 1 73 ? 10.787 3.821 -11.949 1.00 98.06 73 VAL A CA 1
ATOM 615 C C . VAL A 1 73 ? 10.840 3.763 -13.476 1.00 98.06 73 VAL A C 1
ATOM 617 O O . VAL A 1 73 ? 10.102 4.485 -14.148 1.00 98.06 73 VAL A O 1
ATOM 620 N N . GLU A 1 74 ? 11.698 2.915 -14.039 1.00 97.88 74 GLU A N 1
ATOM 621 C CA . GLU A 1 74 ? 11.862 2.794 -15.491 1.00 97.88 74 GLU A CA 1
ATOM 622 C C . GLU A 1 74 ? 10.603 2.236 -16.165 1.00 97.88 74 GLU A C 1
ATOM 624 O O . GLU A 1 74 ? 10.221 2.693 -17.246 1.00 97.88 74 GLU A O 1
ATOM 629 N N . THR A 1 75 ? 9.898 1.317 -15.501 1.00 97.75 75 THR A N 1
ATOM 630 C CA . THR A 1 75 ? 8.604 0.817 -15.982 1.00 97.75 75 THR A CA 1
ATOM 631 C C . THR A 1 75 ? 7.563 1.931 -16.024 1.00 97.75 75 THR A C 1
ATOM 633 O O . THR A 1 75 ? 6.917 2.119 -17.054 1.00 97.75 75 THR A O 1
ATOM 636 N N . LEU A 1 76 ? 7.441 2.720 -14.952 1.00 96.81 76 LEU A N 1
ATOM 637 C CA . LEU A 1 76 ? 6.484 3.824 -14.885 1.00 96.81 76 LEU A CA 1
ATOM 638 C C . LEU A 1 76 ? 6.772 4.907 -15.938 1.00 96.81 76 LEU A C 1
ATOM 640 O O . LEU A 1 76 ? 5.847 5.418 -16.565 1.00 96.81 76 LEU A O 1
ATOM 644 N N . LYS A 1 77 ? 8.051 5.223 -16.183 1.00 97.19 77 LYS A N 1
ATOM 645 C CA . LYS A 1 77 ? 8.466 6.163 -17.240 1.00 97.19 77 LYS A CA 1
ATOM 646 C C . LYS A 1 77 ? 8.114 5.667 -18.641 1.00 97.19 77 LYS A C 1
ATOM 648 O O . LYS A 1 77 ? 7.747 6.469 -19.495 1.00 97.19 77 LYS A O 1
ATOM 653 N N . ARG A 1 78 ? 8.265 4.363 -18.896 1.00 97.31 78 ARG A N 1
ATOM 654 C CA . ARG A 1 78 ? 8.004 3.761 -20.211 1.00 97.31 78 ARG A CA 1
ATOM 655 C C . ARG A 1 78 ? 6.512 3.597 -20.494 1.00 97.31 78 ARG A C 1
ATOM 657 O O . ARG A 1 78 ? 6.110 3.679 -21.651 1.00 97.31 78 ARG A O 1
ATOM 664 N N . TYR A 1 79 ? 5.712 3.378 -19.453 1.00 96.00 79 TYR A N 1
ATOM 665 C CA . TYR A 1 79 ? 4.289 3.051 -19.555 1.00 96.00 79 TYR A CA 1
ATOM 666 C C . TYR A 1 79 ? 3.411 3.951 -18.661 1.00 96.00 79 TYR A C 1
ATOM 668 O O . TYR A 1 79 ? 2.645 3.443 -17.842 1.00 96.00 79 TYR A O 1
ATOM 676 N N . PRO A 1 80 ? 3.475 5.290 -18.798 1.00 92.44 80 PRO A N 1
ATOM 677 C CA . PRO A 1 80 ? 2.808 6.212 -17.872 1.00 92.44 80 PRO A CA 1
ATOM 678 C C . PRO A 1 80 ? 1.274 6.152 -17.939 1.00 92.44 80 PRO A C 1
ATOM 680 O O . PRO A 1 80 ? 0.597 6.528 -16.985 1.00 92.44 80 PRO A O 1
ATOM 683 N N . THR A 1 81 ? 0.725 5.692 -19.066 1.00 92.94 81 THR A N 1
ATOM 684 C CA . THR A 1 81 ? -0.718 5.637 -19.350 1.00 92.94 81 THR A CA 1
ATOM 685 C C . THR A 1 81 ? -1.194 4.226 -19.696 1.00 92.94 81 THR A C 1
ATOM 687 O O . THR A 1 81 ? -2.253 4.079 -20.301 1.00 92.94 81 THR A O 1
ATOM 690 N N . ALA A 1 82 ? -0.400 3.196 -19.387 1.00 94.06 82 ALA A N 1
ATOM 691 C CA . ALA A 1 82 ? -0.784 1.819 -19.676 1.00 94.06 82 ALA A CA 1
ATOM 692 C C . ALA A 1 82 ? -2.051 1.430 -18.911 1.00 94.06 82 ALA A C 1
ATOM 694 O O . ALA A 1 82 ? -2.240 1.800 -17.749 1.00 94.06 82 ALA A O 1
ATOM 695 N N . SER A 1 83 ? -2.901 0.649 -19.566 1.00 93.19 83 SER A N 1
ATOM 696 C CA . SER A 1 83 ? -4.030 -0.008 -18.922 1.00 93.19 83 SER A CA 1
ATOM 697 C C . SER A 1 83 ? -3.558 -1.033 -17.887 1.00 93.19 83 SER A C 1
ATOM 699 O O . SER A 1 83 ? -2.396 -1.448 -17.865 1.00 93.19 83 SER A O 1
ATOM 701 N N . PHE A 1 84 ? -4.483 -1.478 -17.036 1.00 89.62 84 PHE A N 1
ATOM 702 C CA . PHE A 1 84 ? -4.223 -2.549 -16.078 1.00 89.62 84 PHE A CA 1
ATOM 703 C C . PHE A 1 84 ? -3.651 -3.813 -16.745 1.00 89.62 84 PHE A C 1
ATOM 705 O O . PHE A 1 84 ? -2.618 -4.318 -16.308 1.00 89.62 84 PHE A O 1
ATOM 712 N N . GLU A 1 85 ? -4.281 -4.281 -17.825 1.00 91.00 85 GLU A N 1
ATOM 713 C CA . GLU A 1 85 ? -3.860 -5.497 -18.534 1.00 91.00 85 GLU A CA 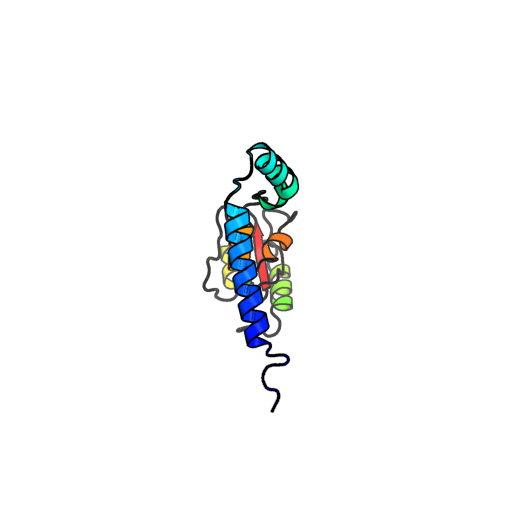1
ATOM 714 C C . GLU A 1 85 ? -2.452 -5.356 -19.130 1.00 91.00 85 GLU A C 1
ATOM 716 O O . GLU A 1 85 ? -1.637 -6.267 -19.019 1.00 91.00 85 GLU A O 1
ATOM 721 N N . GLU A 1 86 ? -2.115 -4.190 -19.687 1.00 92.62 86 GLU A N 1
ATOM 722 C CA . GLU A 1 86 ? -0.775 -3.937 -20.231 1.00 92.62 86 GLU A CA 1
ATOM 723 C C . GLU A 1 86 ? 0.298 -3.856 -19.141 1.00 92.62 86 GLU A C 1
ATOM 725 O O . GLU A 1 86 ? 1.441 -4.273 -19.358 1.00 92.62 86 GLU A O 1
ATOM 730 N N . MET A 1 87 ? -0.056 -3.298 -17.981 1.00 94.06 87 MET A N 1
ATOM 731 C CA . MET A 1 87 ? 0.868 -3.084 -16.871 1.00 94.06 87 MET A CA 1
ATOM 732 C C . MET A 1 87 ? 1.123 -4.369 -16.076 1.00 94.06 87 MET A C 1
ATOM 734 O O . MET A 1 87 ? 2.236 -4.578 -15.591 1.00 94.06 87 MET A O 1
ATOM 738 N N . LYS A 1 88 ? 0.131 -5.262 -15.984 1.00 91.44 88 LYS A N 1
ATOM 739 C CA . LYS A 1 88 ? 0.206 -6.544 -15.263 1.00 91.44 88 LYS A CA 1
ATOM 740 C C . LYS A 1 88 ? 1.429 -7.378 -15.651 1.00 91.44 88 LYS A C 1
ATOM 742 O O . LYS A 1 88 ? 2.128 -7.878 -14.770 1.00 91.44 88 LYS A O 1
ATOM 747 N N . ASP A 1 89 ? 1.739 -7.443 -16.944 1.00 92.00 89 ASP A N 1
ATOM 748 C CA . ASP A 1 89 ? 2.874 -8.207 -17.484 1.00 92.00 89 ASP A CA 1
ATOM 749 C C . ASP A 1 89 ? 4.232 -7.489 -17.351 1.00 92.00 89 ASP A C 1
ATOM 751 O O . ASP A 1 89 ? 5.264 -8.015 -17.772 1.00 92.00 89 ASP A O 1
ATOM 755 N N . LYS A 1 90 ? 4.261 -6.270 -16.795 1.00 95.38 90 LYS A N 1
ATOM 756 C CA . LYS A 1 90 ? 5.501 -5.523 -16.504 1.00 95.38 90 LYS A CA 1
ATOM 757 C C . LYS A 1 90 ? 5.985 -5.735 -15.069 1.00 95.38 90 LYS A C 1
ATOM 759 O O . LYS A 1 90 ? 7.168 -5.550 -14.782 1.00 95.38 90 LYS A O 1
ATOM 764 N N . GLY A 1 91 ? 5.090 -6.153 -14.176 1.00 94.50 91 GLY A N 1
ATOM 765 C CA . GLY A 1 91 ? 5.422 -6.570 -12.818 1.00 94.50 91 GLY A CA 1
ATOM 766 C C . GLY A 1 91 ? 5.974 -7.994 -12.741 1.00 94.50 91 GLY A C 1
ATOM 767 O O . GLY A 1 91 ? 6.014 -8.730 -13.723 1.00 94.50 91 GLY A O 1
ATOM 768 N N . ASP A 1 92 ? 6.394 -8.388 -11.544 1.00 95.31 92 ASP A N 1
ATOM 769 C CA . ASP A 1 92 ? 6.650 -9.787 -11.216 1.00 95.31 92 ASP A CA 1
ATOM 770 C C . ASP A 1 92 ? 5.346 -10.494 -10.835 1.00 95.31 92 ASP A C 1
ATOM 772 O O . ASP A 1 92 ? 4.371 -9.876 -10.397 1.00 95.31 92 ASP A O 1
ATOM 776 N N . LYS A 1 93 ? 5.345 -11.827 -10.954 1.00 92.00 93 LYS A N 1
ATOM 777 C CA . LYS A 1 93 ? 4.269 -12.648 -10.394 1.00 92.00 93 LYS A CA 1
ATOM 778 C C . LYS A 1 93 ? 4.213 -12.446 -8.884 1.00 92.00 93 LYS A C 1
ATOM 780 O O . LYS A 1 93 ? 5.214 -12.638 -8.197 1.00 92.00 93 LYS A O 1
ATOM 785 N N . PHE A 1 94 ? 3.026 -12.129 -8.390 1.00 88.62 94 PHE A N 1
ATOM 786 C CA . PHE A 1 94 ? 2.767 -11.882 -6.981 1.00 88.62 94 PHE A CA 1
ATOM 787 C C . PHE A 1 94 ? 1.658 -12.828 -6.495 1.00 88.62 94 PHE A C 1
ATOM 789 O O . PHE A 1 94 ? 0.703 -13.051 -7.239 1.00 88.62 94 PHE A O 1
ATOM 796 N N . PRO A 1 95 ? 1.776 -13.436 -5.299 1.00 84.69 95 PRO A N 1
ATOM 797 C CA . PRO A 1 95 ? 0.789 -14.405 -4.819 1.00 84.69 95 PRO A CA 1
ATOM 798 C C . PRO A 1 95 ? -0.545 -13.773 -4.398 1.00 84.69 95 PRO A C 1
ATOM 800 O O . PRO A 1 95 ? -1.529 -14.493 -4.251 1.00 84.69 95 PRO A O 1
ATOM 803 N N . PHE A 1 96 ? -0.590 -12.453 -4.205 1.00 84.94 96 PHE A N 1
ATOM 804 C CA . PHE A 1 96 ? -1.806 -11.727 -3.844 1.00 84.94 96 PHE A CA 1
ATOM 805 C C . PHE A 1 96 ? -2.499 -11.136 -5.071 1.00 84.94 96 PHE A C 1
ATOM 807 O O . PHE A 1 96 ? -1.932 -11.073 -6.164 1.00 84.94 96 PHE A O 1
ATOM 814 N N . SER A 1 97 ? -3.735 -10.678 -4.871 1.00 89.31 97 SER A N 1
ATOM 815 C CA . SER A 1 97 ? -4.519 -10.048 -5.926 1.00 89.31 97 SER A CA 1
ATOM 816 C C . SER A 1 97 ? -3.795 -8.836 -6.520 1.00 89.31 97 SER A C 1
ATOM 818 O O . SER A 1 97 ? -3.126 -8.059 -5.832 1.00 89.31 97 SER A O 1
ATOM 820 N N . TYR A 1 98 ? -3.960 -8.664 -7.828 1.00 92.62 98 TYR A N 1
ATOM 821 C CA . TYR A 1 98 ? -3.580 -7.431 -8.503 1.00 92.62 98 TYR A CA 1
ATOM 822 C C . TYR A 1 98 ? -4.579 -6.304 -8.228 1.00 92.62 98 TYR A C 1
ATOM 824 O O . TYR A 1 98 ? -4.208 -5.147 -8.365 1.00 92.62 98 TYR A O 1
ATOM 832 N N . PHE A 1 99 ? -5.822 -6.633 -7.864 1.00 94.44 99 PHE A N 1
ATOM 833 C CA . PHE A 1 99 ? -6.904 -5.684 -7.614 1.00 94.44 99 PHE A CA 1
ATOM 834 C C . PHE A 1 99 ? -7.413 -5.797 -6.177 1.00 94.44 99 PHE A C 1
ATOM 836 O O . PHE A 1 99 ? -7.640 -6.903 -5.677 1.00 94.44 99 PHE A O 1
ATOM 843 N N . PHE A 1 100 ? -7.612 -4.648 -5.548 1.00 93.75 100 PHE A N 1
ATOM 844 C CA . PHE A 1 100 ? -8.236 -4.486 -4.246 1.00 93.75 100 PHE A CA 1
ATOM 845 C C . PHE A 1 100 ? -9.498 -3.655 -4.438 1.00 93.75 100 PHE A C 1
ATOM 847 O O . PHE A 1 100 ? -9.430 -2.603 -5.074 1.00 93.75 100 PHE A O 1
ATOM 854 N N . ASP A 1 101 ? -10.615 -4.123 -3.888 1.00 94.56 101 ASP A N 1
ATOM 855 C CA . ASP A 1 101 ? -11.909 -3.449 -3.969 1.00 94.56 101 ASP A CA 1
ATOM 856 C C . ASP A 1 101 ? -12.343 -3.001 -2.576 1.00 94.56 101 ASP A C 1
ATOM 858 O O . ASP A 1 101 ? -12.416 -3.837 -1.674 1.00 94.56 101 ASP A O 1
ATOM 862 N N . ASP A 1 102 ? -12.568 -1.697 -2.406 1.00 93.00 102 ASP A N 1
ATOM 863 C CA . ASP A 1 102 ? -12.996 -1.051 -1.159 1.00 93.00 102 ASP A CA 1
ATOM 864 C C . ASP A 1 102 ? -12.249 -1.557 0.093 1.00 93.00 102 ASP A C 1
ATOM 866 O O . ASP A 1 102 ? -12.825 -1.815 1.152 1.00 93.00 102 ASP A O 1
ATOM 870 N N . VAL A 1 103 ? -10.926 -1.728 -0.022 1.00 92.31 103 VAL A N 1
ATOM 871 C CA . VAL A 1 103 ? -10.103 -2.238 1.078 1.00 92.31 103 VAL A CA 1
ATOM 872 C C . VAL A 1 103 ? -9.775 -1.112 2.050 1.00 92.31 103 VAL A C 1
ATOM 874 O O . VAL A 1 103 ? -9.319 -0.035 1.657 1.00 92.31 103 VAL A O 1
ATOM 877 N N . SER A 1 104 ? -9.963 -1.349 3.348 1.00 91.69 104 SER A N 1
ATOM 878 C CA . SER A 1 104 ? -9.571 -0.368 4.365 1.00 91.69 104 SER A CA 1
ATOM 879 C C . SER A 1 104 ? -8.051 -0.160 4.386 1.00 91.69 104 SER A C 1
ATOM 881 O O . SER A 1 104 ? -7.278 -1.096 4.169 1.00 91.69 104 SER A O 1
ATOM 883 N N . ALA A 1 105 ? -7.594 1.049 4.727 1.00 89.81 105 ALA A N 1
ATOM 884 C CA . ALA A 1 105 ? -6.169 1.343 4.895 1.00 89.81 105 ALA A CA 1
ATOM 885 C C . ALA A 1 105 ? -5.476 0.354 5.855 1.00 89.81 105 ALA A C 1
ATOM 887 O O . ALA A 1 105 ? -4.372 -0.110 5.580 1.00 89.81 105 ALA A O 1
ATOM 888 N N . ASN A 1 106 ? -6.141 -0.026 6.951 1.00 88.94 106 ASN A N 1
ATOM 889 C CA . ASN A 1 106 ? -5.603 -0.996 7.906 1.00 88.94 106 ASN A CA 1
ATOM 890 C C . ASN A 1 106 ? -5.391 -2.372 7.268 1.00 88.94 106 ASN A C 1
ATOM 892 O O . ASN A 1 106 ? -4.332 -2.971 7.437 1.00 88.94 106 ASN A O 1
ATOM 896 N N . GLU A 1 107 ? -6.373 -2.868 6.519 1.00 90.31 107 GLU A N 1
ATOM 897 C CA . GLU A 1 107 ? -6.279 -4.165 5.852 1.00 90.31 107 GLU A CA 1
ATOM 898 C C . GLU A 1 107 ? -5.227 -4.161 4.739 1.00 90.31 107 GLU A C 1
ATOM 900 O O . GLU A 1 107 ? -4.412 -5.081 4.658 1.00 90.31 107 GLU A O 1
ATOM 905 N N . LEU A 1 108 ? -5.155 -3.086 3.952 1.00 90.94 108 LEU A N 1
ATOM 906 C CA . LEU A 1 108 ? -4.095 -2.899 2.962 1.00 90.94 108 LEU A CA 1
ATOM 907 C C . LEU A 1 108 ? -2.705 -2.889 3.621 1.00 90.94 108 LEU A C 1
ATOM 909 O O . LEU A 1 108 ? -1.760 -3.503 3.121 1.00 90.94 108 LEU A O 1
ATOM 913 N N . GLY A 1 109 ? -2.587 -2.238 4.782 1.00 91.00 109 GLY A N 1
ATOM 914 C CA . GLY A 1 109 ? -1.366 -2.213 5.580 1.00 91.00 109 GLY A CA 1
ATOM 915 C C . GLY A 1 109 ? -0.977 -3.582 6.147 1.00 91.00 109 GLY A C 1
ATOM 916 O O . GLY A 1 109 ? 0.208 -3.909 6.190 1.00 91.00 109 GLY A O 1
ATOM 917 N N . LEU A 1 110 ? -1.944 -4.418 6.534 1.00 89.88 110 LEU A N 1
ATOM 918 C CA . LEU A 1 110 ? -1.682 -5.798 6.961 1.00 89.88 110 LEU A CA 1
ATOM 919 C C . LEU A 1 110 ? -1.156 -6.669 5.814 1.00 89.88 110 LEU A C 1
ATOM 921 O O . LEU A 1 110 ? -0.336 -7.553 6.058 1.00 89.88 110 LEU A O 1
ATOM 925 N N . GLN A 1 111 ? -1.602 -6.417 4.581 1.00 89.12 111 GLN A N 1
ATOM 926 C CA . GLN A 1 111 ? -1.191 -7.198 3.414 1.00 89.12 111 GLN A CA 1
ATOM 927 C C . GLN A 1 111 ? 0.160 -6.763 2.833 1.00 89.12 111 GLN A C 1
ATOM 929 O O . GLN A 1 111 ? 0.921 -7.625 2.407 1.00 89.12 111 GLN A O 1
ATOM 934 N N . LEU A 1 112 ? 0.479 -5.461 2.804 1.00 88.50 112 LEU A N 1
ATOM 935 C CA . LEU A 1 112 ? 1.668 -4.944 2.100 1.00 88.50 112 LEU A CA 1
ATOM 936 C C . LEU A 1 112 ? 2.752 -4.365 3.024 1.00 88.50 112 LEU A C 1
ATOM 938 O O . LEU A 1 112 ? 3.933 -4.484 2.701 1.00 88.50 112 LEU A O 1
ATOM 942 N N . VAL A 1 113 ? 2.357 -3.750 4.143 1.00 88.50 113 VAL A N 1
ATOM 943 C CA . VAL A 1 113 ? 3.130 -3.267 5.314 1.00 88.50 113 VAL A CA 1
ATOM 944 C C . VAL A 1 113 ? 2.390 -2.055 5.893 1.00 88.50 113 VAL A C 1
ATOM 946 O O . VAL A 1 113 ? 1.792 -1.279 5.149 1.00 88.50 113 VAL A O 1
ATOM 949 N N . SER A 1 114 ? 2.466 -1.828 7.207 1.00 82.00 114 SER A N 1
ATOM 950 C CA . SER A 1 114 ? 1.693 -0.782 7.900 1.00 82.00 114 SER A CA 1
ATOM 951 C C . SER A 1 114 ? 1.838 0.636 7.331 1.00 82.00 114 SER A C 1
ATOM 953 O O . SER A 1 114 ? 0.898 1.411 7.428 1.00 82.00 114 SER A O 1
ATOM 955 N N . LYS A 1 115 ? 2.981 0.971 6.717 1.00 85.12 115 LYS A N 1
ATOM 956 C CA . LYS A 1 115 ? 3.243 2.291 6.111 1.00 85.12 115 LYS A CA 1
ATOM 957 C C . LYS A 1 115 ? 2.809 2.419 4.647 1.00 85.12 115 LYS A C 1
ATOM 959 O O . LYS A 1 115 ? 2.935 3.493 4.069 1.00 85.12 115 LYS A O 1
ATOM 964 N N . PHE A 1 116 ? 2.350 1.337 4.019 1.00 91.88 116 PHE A N 1
ATOM 965 C CA . PHE A 1 116 ? 1.935 1.352 2.615 1.00 91.88 116 PHE A CA 1
ATOM 966 C C . PHE A 1 116 ? 0.773 2.327 2.345 1.00 91.88 116 PHE A C 1
ATOM 968 O O . PHE A 1 116 ? 0.884 3.119 1.408 1.00 91.88 116 PHE A O 1
ATOM 975 N N . PRO A 1 117 ? -0.305 2.350 3.157 1.00 90.75 117 PRO A N 1
ATOM 976 C CA . PRO A 1 117 ? -1.433 3.256 2.930 1.00 90.75 117 PRO A CA 1
ATOM 977 C C . PRO A 1 117 ? -1.049 4.735 3.053 1.00 90.75 117 PRO A C 1
ATOM 979 O O . PRO A 1 117 ? -1.600 5.567 2.337 1.00 90.75 117 PRO A O 1
ATOM 982 N N . ASP A 1 118 ? -0.066 5.069 3.896 1.00 89.44 118 ASP A N 1
ATOM 983 C CA . ASP A 1 118 ? 0.415 6.446 4.067 1.00 89.44 118 ASP A CA 1
ATOM 984 C C . ASP A 1 118 ? 0.982 7.016 2.758 1.00 89.44 118 ASP A C 1
ATOM 986 O O . ASP A 1 118 ? 0.856 8.208 2.477 1.00 89.44 118 ASP A O 1
ATOM 990 N N . ALA A 1 119 ? 1.577 6.160 1.918 1.00 90.19 119 ALA A N 1
ATOM 991 C CA . ALA A 1 119 ? 2.107 6.549 0.614 1.00 90.19 119 ALA A CA 1
ATOM 992 C C . ALA A 1 119 ? 1.012 6.839 -0.428 1.00 90.19 119 ALA A C 1
ATOM 994 O O . ALA A 1 119 ? 1.311 7.445 -1.461 1.00 90.19 119 ALA A O 1
ATOM 995 N N . LE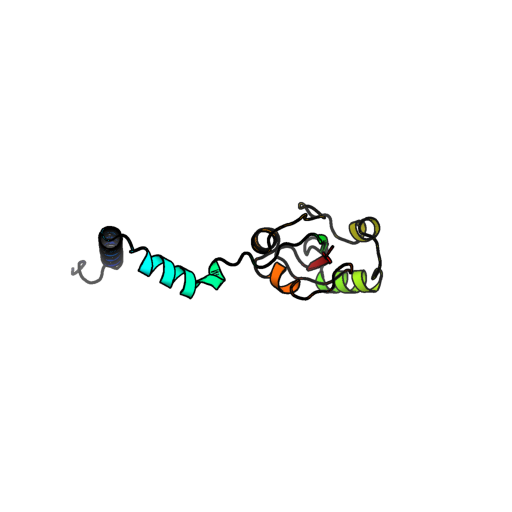U A 1 120 ? -0.233 6.423 -0.164 1.00 91.19 120 LEU A N 1
ATOM 996 C CA . LEU A 1 120 ? -1.400 6.648 -1.023 1.00 91.19 120 LEU A CA 1
ATOM 997 C C . LEU A 1 120 ? -2.172 7.921 -0.657 1.00 91.19 120 LEU A C 1
ATOM 999 O O . LEU A 1 120 ? -2.957 8.415 -1.468 1.00 91.19 120 LEU A O 1
ATOM 1003 N N . LEU A 1 121 ? -1.925 8.489 0.526 1.00 87.94 121 LEU A N 1
ATOM 1004 C CA . LEU A 1 121 ? -2.593 9.708 0.974 1.00 87.94 121 LEU A CA 1
ATOM 1005 C C . LEU A 1 121 ? -2.352 10.861 -0.007 1.00 87.94 121 LEU A C 1
ATOM 1007 O O . LEU A 1 121 ? -1.215 11.156 -0.39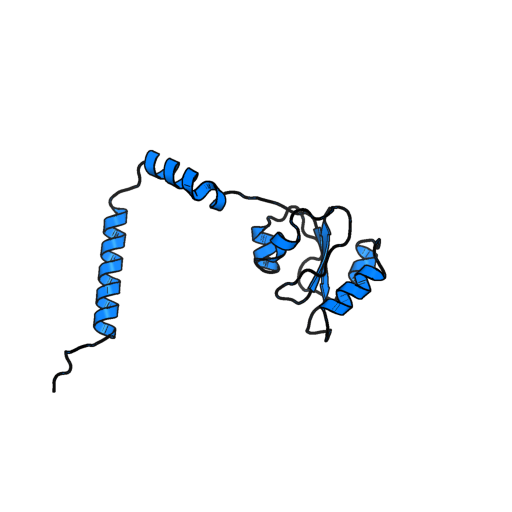0 1.00 87.94 121 LEU A O 1
ATOM 1011 N N . ASN A 1 122 ? -3.438 11.542 -0.383 1.00 84.25 122 ASN A N 1
ATOM 1012 C CA . ASN A 1 122 ? -3.441 12.692 -1.294 1.00 84.25 122 ASN A CA 1
ATOM 1013 C C . ASN A 1 122 ? -2.825 12.412 -2.679 1.00 84.25 122 ASN A C 1
ATOM 1015 O O . ASN A 1 122 ? -2.356 13.337 -3.347 1.00 84.25 122 ASN A O 1
ATOM 1019 N N . LYS A 1 123 ? -2.781 11.147 -3.113 1.00 89.88 123 LYS A N 1
ATOM 1020 C CA . LYS A 1 123 ? -2.336 10.795 -4.463 1.00 89.88 123 LYS A CA 1
ATOM 1021 C C . LYS A 1 123 ? -3.460 10.978 -5.475 1.00 89.88 123 LYS A C 1
ATOM 1023 O O . LYS A 1 123 ? -4.637 10.840 -5.155 1.00 89.88 123 LYS A O 1
ATOM 1028 N N . GLU A 1 124 ? -3.071 11.308 -6.703 1.00 87.69 124 GLU A N 1
ATOM 1029 C CA . GLU A 1 124 ? -4.003 11.429 -7.822 1.00 87.69 124 GLU A CA 1
ATOM 1030 C C . GLU A 1 124 ? -4.631 10.065 -8.131 1.00 87.69 124 GLU A C 1
ATOM 1032 O O . GLU A 1 124 ? -3.924 9.063 -8.261 1.00 87.69 124 GLU A O 1
ATOM 1037 N N . VAL A 1 125 ? -5.954 10.051 -8.278 1.00 92.00 125 VAL A N 1
ATOM 1038 C CA . VAL A 1 125 ? -6.698 8.907 -8.815 1.00 92.00 125 VAL A CA 1
ATOM 1039 C C . VAL A 1 125 ? -6.539 8.827 -10.333 1.00 92.00 125 VAL A C 1
ATOM 1041 O O . VAL A 1 125 ? -6.192 9.807 -10.994 1.00 92.00 125 VAL A O 1
ATOM 1044 N N . ASN A 1 126 ? -6.834 7.661 -10.898 1.00 92.88 126 ASN A N 1
ATOM 1045 C CA . ASN A 1 126 ? -6.789 7.366 -12.329 1.00 92.88 126 ASN A CA 1
ATOM 1046 C C . ASN A 1 126 ? -5.397 7.485 -12.973 1.00 92.88 126 ASN A C 1
ATOM 1048 O O . ASN A 1 126 ? -5.262 7.779 -14.166 1.00 92.88 126 ASN A O 1
ATOM 1052 N N . LYS A 1 127 ? -4.343 7.230 -12.192 1.00 93.56 127 LYS A N 1
ATOM 1053 C CA . LYS A 1 127 ? -2.954 7.303 -12.646 1.00 93.56 127 LYS A CA 1
ATOM 1054 C C . LYS A 1 127 ? -2.072 6.308 -11.905 1.00 93.56 127 LYS A C 1
ATOM 1056 O O . LYS A 1 127 ? -2.256 6.071 -10.714 1.00 93.56 127 LYS A O 1
ATOM 1061 N N . TRP A 1 128 ? -1.078 5.767 -12.609 1.00 95.56 128 TRP A N 1
ATOM 1062 C CA . TRP A 1 128 ? -0.042 4.952 -11.985 1.00 95.56 128 TRP A CA 1
ATOM 1063 C C . TRP A 1 128 ? 0.880 5.810 -11.113 1.00 95.56 128 TRP A C 1
ATOM 1065 O O . TRP A 1 128 ? 1.420 6.825 -11.557 1.00 95.56 128 TRP A O 1
ATOM 1075 N N . ILE A 1 129 ? 1.087 5.374 -9.875 1.00 94.88 129 ILE A N 1
ATOM 1076 C CA . ILE A 1 129 ? 1.926 6.018 -8.865 1.00 94.88 129 ILE A CA 1
ATOM 1077 C C . ILE A 1 129 ? 2.926 5.022 -8.276 1.00 94.88 129 ILE A C 1
ATOM 1079 O O . ILE A 1 129 ? 2.701 3.813 -8.264 1.00 94.88 129 ILE A O 1
ATOM 1083 N N . GLY A 1 130 ? 4.031 5.544 -7.753 1.00 93.56 130 GLY A N 1
ATOM 1084 C CA . GLY A 1 130 ? 5.090 4.772 -7.113 1.00 93.56 130 GLY A CA 1
ATOM 1085 C C . GLY A 1 130 ? 6.477 5.219 -7.574 1.00 93.56 130 GLY A C 1
ATOM 1086 O O . GLY A 1 130 ? 6.594 6.261 -8.223 1.00 93.56 130 GLY A O 1
ATOM 1087 N N . PRO A 1 131 ? 7.532 4.467 -7.230 1.00 96.56 131 PRO A N 1
ATOM 1088 C CA . PRO A 1 131 ? 7.496 3.188 -6.519 1.00 96.56 131 PRO A CA 1
ATOM 1089 C C . PRO A 1 131 ? 7.131 3.338 -5.036 1.00 96.56 131 PRO A C 1
ATOM 1091 O O . PRO A 1 131 ? 7.660 4.211 -4.352 1.00 96.56 131 PRO A O 1
ATOM 1094 N N . ILE A 1 132 ? 6.248 2.476 -4.533 1.00 95.75 132 ILE A N 1
ATOM 1095 C CA . ILE A 1 132 ? 5.858 2.428 -3.117 1.00 95.75 132 ILE A CA 1
ATOM 1096 C C . ILE A 1 132 ? 6.535 1.220 -2.459 1.00 95.75 132 ILE A C 1
ATOM 1098 O O . ILE A 1 132 ? 6.346 0.102 -2.943 1.00 95.75 132 ILE A O 1
ATOM 1102 N N . PRO A 1 133 ? 7.323 1.403 -1.387 1.00 94.44 133 PRO A N 1
ATOM 1103 C CA . PRO A 1 133 ? 7.990 0.294 -0.717 1.00 94.44 133 PRO A CA 1
ATOM 1104 C C . PRO A 1 133 ? 6.997 -0.576 0.064 1.00 94.44 133 PRO A C 1
ATOM 1106 O O . PRO A 1 133 ? 6.053 -0.074 0.676 1.00 94.44 133 PRO A O 1
ATOM 1109 N N . SER A 1 134 ? 7.250 -1.881 0.087 1.00 93.19 134 SER A N 1
ATOM 1110 C CA . SER A 1 134 ? 6.488 -2.875 0.847 1.00 93.19 134 SER A CA 1
ATOM 1111 C C . SER A 1 134 ? 7.410 -3.946 1.440 1.00 93.19 134 SER A C 1
ATOM 1113 O O . SER A 1 134 ? 8.620 -3.948 1.205 1.00 93.19 134 SER A O 1
ATOM 1115 N N . GLY A 1 135 ? 6.834 -4.906 2.170 1.00 89.56 135 GLY A N 1
ATOM 1116 C CA . GLY A 1 135 ? 7.550 -6.118 2.588 1.00 89.56 135 GLY A CA 1
ATOM 1117 C C . GLY A 1 135 ? 8.003 -7.027 1.432 1.00 89.56 135 GLY A C 1
ATOM 1118 O O . GLY A 1 135 ? 8.790 -7.941 1.659 1.00 89.56 135 GLY A O 1
ATOM 1119 N N . PHE A 1 136 ? 7.544 -6.775 0.201 1.00 92.06 136 PHE A N 1
ATOM 1120 C CA . PHE A 1 136 ? 7.790 -7.597 -0.989 1.00 92.06 136 PHE A CA 1
ATOM 1121 C C . PHE A 1 136 ? 8.614 -6.883 -2.070 1.00 92.06 136 PHE A C 1
ATOM 1123 O O . PHE A 1 136 ? 8.710 -7.372 -3.193 1.00 92.06 136 PHE A O 1
ATOM 1130 N N . GLY A 1 137 ? 9.209 -5.732 -1.745 1.00 94.69 137 GLY A N 1
ATOM 1131 C CA . GLY A 1 137 ? 9.971 -4.907 -2.678 1.00 94.69 137 GLY A CA 1
ATOM 1132 C C . GLY A 1 137 ? 9.272 -3.582 -2.950 1.00 94.69 137 GLY A C 1
ATOM 1133 O O . GLY A 1 137 ? 8.974 -2.839 -2.016 1.00 94.69 137 GLY A O 1
ATOM 1134 N N . HIS A 1 138 ? 9.043 -3.262 -4.222 1.00 97.12 138 HIS A N 1
ATOM 1135 C CA . HIS A 1 138 ? 8.408 -2.006 -4.627 1.00 97.12 138 HIS A CA 1
ATOM 1136 C C . HIS A 1 138 ? 7.154 -2.255 -5.454 1.00 97.12 138 HIS A C 1
ATOM 1138 O O . HIS A 1 138 ? 7.096 -3.197 -6.234 1.00 97.12 138 HIS A O 1
ATOM 1144 N N . HIS A 1 139 ? 6.160 -1.386 -5.313 1.00 96.88 139 HIS A N 1
ATOM 1145 C CA . HIS A 1 139 ? 4.901 -1.478 -6.041 1.00 96.88 139 HIS A CA 1
ATOM 1146 C C . HIS A 1 139 ? 4.666 -0.247 -6.903 1.00 96.88 139 HIS A C 1
ATOM 1148 O O . HIS A 1 139 ? 5.001 0.874 -6.512 1.00 96.88 139 HIS A O 1
ATOM 1154 N N . LEU A 1 140 ? 4.035 -0.464 -8.052 1.00 97.12 140 LEU A N 1
ATOM 1155 C CA . LEU A 1 140 ? 3.312 0.582 -8.764 1.00 97.12 140 LEU A CA 1
ATOM 1156 C C . LEU A 1 140 ? 1.825 0.353 -8.532 1.00 97.12 140 LEU A C 1
ATOM 1158 O O . LEU A 1 140 ? 1.364 -0.784 -8.607 1.00 97.12 140 LEU A O 1
ATOM 1162 N N . VAL A 1 141 ? 1.099 1.422 -8.228 1.00 96.44 141 VAL A N 1
ATOM 1163 C CA . VAL A 1 141 ? -0.313 1.382 -7.836 1.00 96.44 141 VAL A CA 1
ATOM 1164 C C . VAL A 1 141 ? -1.130 2.280 -8.754 1.00 96.44 141 VAL A C 1
ATOM 1166 O O . VAL A 1 141 ? -0.647 3.331 -9.157 1.00 96.44 141 VAL A O 1
ATOM 1169 N N . TYR A 1 142 ? -2.358 1.891 -9.068 1.00 96.25 142 TYR A N 1
ATOM 1170 C CA . TYR A 1 142 ? -3.337 2.709 -9.778 1.00 96.25 142 TYR A CA 1
ATOM 1171 C C . TYR A 1 142 ? -4.595 2.805 -8.922 1.00 96.25 142 TYR A C 1
ATOM 1173 O O . TYR A 1 142 ? -5.268 1.797 -8.727 1.00 96.25 142 TYR A O 1
ATOM 1181 N N . ILE A 1 143 ? -4.899 3.990 -8.395 1.00 94.62 143 ILE A N 1
ATOM 1182 C CA . ILE A 1 143 ? -6.082 4.213 -7.549 1.00 94.62 143 ILE A CA 1
ATOM 1183 C C . ILE A 1 143 ? -7.274 4.540 -8.453 1.00 94.62 143 ILE A C 1
ATOM 1185 O O . ILE A 1 143 ? 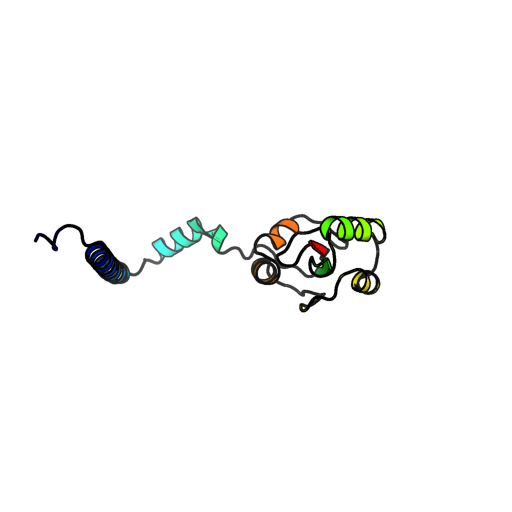-7.139 5.395 -9.331 1.00 94.62 143 ILE A O 1
ATOM 1189 N N . THR A 1 144 ? -8.410 3.872 -8.248 1.00 89.69 144 THR A N 1
ATOM 1190 C CA . THR A 1 144 ? -9.670 4.098 -8.983 1.00 89.69 144 THR A CA 1
ATOM 1191 C C . THR A 1 144 ? -10.699 4.819 -8.139 1.00 89.69 144 THR A C 1
ATOM 1193 O O . THR A 1 144 ? -10.819 4.437 -6.954 1.00 89.69 144 THR A O 1
#